Protein AF-A0A6V8LEI0-F1 (afdb_monomer)

pLDDT: mean 92.45, std 4.69, range [68.31, 96.31]

Radius of gyration: 11.97 Å; Cα contacts (8 Å, |Δi|>4): 61; chains: 1; bounding box: 26×24×30 Å

InterPro domains:
  IPR013785 Aldolase-type TIM barrel [G3DSA:3.20.20.70] (1-61)
  IPR035990 Triosephosphate isomerase superfamily [SSF51351] (2-59)

Structure (mmCIF, N/CA/C/O backbone):
data_AF-A0A6V8LEI0-F1
#
_entry.id   AF-A0A6V8LEI0-F1
#
loop_
_atom_site.group_PDB
_atom_site.id
_atom_site.type_symbol
_atom_site.label_atom_id
_atom_site.label_alt_id
_atom_site.label_comp_id
_atom_site.label_asym_id
_atom_site.label_entity_id
_atom_site.label_seq_id
_atom_site.pdbx_PDB_ins_code
_atom_site.Cartn_x
_atom_site.Cartn_y
_atom_site.Cartn_z
_atom_site.occupancy
_atom_site.B_iso_or_equiv
_atom_site.auth_seq_id
_atom_site.auth_comp_id
_atom_site.auth_asym_id
_atom_site.auth_atom_id
_atom_site.pdbx_PDB_model_num
ATOM 1 N N . MET A 1 1 ? -5.268 -13.606 -1.299 1.00 68.31 1 MET A N 1
ATOM 2 C CA . MET A 1 1 ? -5.726 -12.220 -1.066 1.00 68.31 1 MET A CA 1
ATOM 3 C C . MET A 1 1 ? -6.640 -12.164 0.138 1.00 68.31 1 MET A C 1
ATOM 5 O O . MET A 1 1 ? -6.335 -11.417 1.054 1.00 68.31 1 MET A O 1
ATOM 9 N N . ASP A 1 2 ? -7.631 -13.051 0.203 1.00 82.44 2 ASP A N 1
ATOM 10 C CA . ASP A 1 2 ? -8.590 -13.157 1.313 1.00 82.44 2 ASP A CA 1
ATOM 11 C C . ASP A 1 2 ? -7.928 -13.245 2.693 1.00 82.44 2 ASP A C 1
ATOM 13 O O . ASP A 1 2 ? -8.351 -12.575 3.626 1.00 82.44 2 ASP A O 1
ATOM 17 N N . HIS A 1 3 ? -6.826 -13.995 2.813 1.00 93.25 3 HIS A N 1
ATOM 18 C CA . HIS A 1 3 ? -6.082 -14.074 4.071 1.00 93.25 3 HIS A CA 1
ATOM 19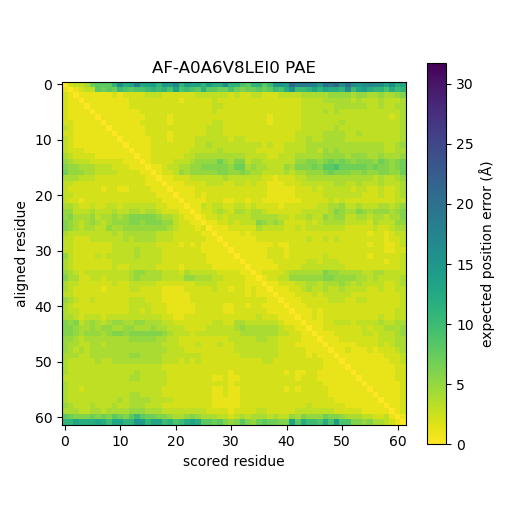 C C . HIS A 1 3 ? -5.460 -12.733 4.499 1.00 93.25 3 HIS A C 1
ATOM 21 O O . HIS A 1 3 ? -5.532 -12.383 5.671 1.00 93.25 3 HIS A O 1
ATOM 27 N N . ILE A 1 4 ? -4.866 -11.976 3.567 1.00 93.50 4 ILE A N 1
ATOM 28 C CA . ILE A 1 4 ? -4.223 -10.689 3.882 1.00 93.50 4 ILE A CA 1
ATOM 29 C C . ILE A 1 4 ? -5.289 -9.693 4.337 1.00 93.50 4 ILE A C 1
ATOM 31 O O . ILE A 1 4 ? -5.139 -9.096 5.397 1.00 93.50 4 ILE A O 1
ATOM 35 N N . ALA A 1 5 ? -6.382 -9.575 3.578 1.00 91.69 5 ALA A N 1
ATOM 36 C CA . ALA A 1 5 ? -7.480 -8.676 3.917 1.00 91.69 5 ALA A CA 1
ATOM 37 C C . ALA A 1 5 ? -8.102 -9.021 5.277 1.00 91.69 5 ALA A C 1
ATOM 39 O O . ALA A 1 5 ? -8.201 -8.152 6.136 1.00 91.69 5 ALA A O 1
ATOM 40 N N . ALA A 1 6 ? -8.397 -10.302 5.524 1.00 94.94 6 ALA A N 1
ATOM 41 C CA . ALA A 1 6 ? -8.960 -10.747 6.797 1.00 94.94 6 ALA A CA 1
ATOM 42 C C . ALA A 1 6 ? -8.057 -10.418 7.999 1.00 94.94 6 ALA A C 1
ATOM 44 O O . ALA A 1 6 ? -8.544 -10.015 9.056 1.00 94.94 6 ALA A O 1
ATOM 45 N N . VAL A 1 7 ? -6.736 -10.572 7.850 1.00 95.62 7 VAL A N 1
ATOM 46 C CA . VAL A 1 7 ? -5.779 -10.210 8.905 1.00 95.62 7 VAL A CA 1
ATOM 47 C C . VAL A 1 7 ? -5.734 -8.696 9.105 1.00 95.62 7 VAL A C 1
ATOM 49 O O . VAL A 1 7 ? -5.770 -8.242 10.247 1.00 95.62 7 VAL A O 1
ATOM 52 N N . CYS A 1 8 ? -5.680 -7.906 8.032 1.00 94.00 8 CYS A N 1
ATOM 53 C CA . CYS A 1 8 ? -5.637 -6.447 8.126 1.00 94.00 8 CYS A CA 1
ATOM 54 C C . CYS A 1 8 ? -6.911 -5.863 8.750 1.00 94.00 8 CYS A C 1
ATOM 56 O O . CYS A 1 8 ? -6.813 -4.993 9.615 1.00 94.00 8 CYS A O 1
ATOM 58 N N . ASP A 1 9 ? -8.084 -6.397 8.411 1.00 92.69 9 ASP A N 1
ATOM 59 C CA . ASP A 1 9 ? -9.353 -5.998 9.026 1.00 92.69 9 ASP A CA 1
ATOM 60 C C . ASP A 1 9 ? -9.375 -6.317 10.528 1.00 92.69 9 ASP A C 1
ATOM 62 O O . ASP A 1 9 ? -9.747 -5.475 11.351 1.00 92.69 9 ASP A O 1
ATOM 66 N N . ALA A 1 10 ? -8.896 -7.503 10.917 1.00 95.00 10 ALA A N 1
ATOM 67 C CA . ALA A 1 10 ? -8.777 -7.875 12.324 1.00 95.00 10 ALA A CA 1
ATOM 68 C C . ALA A 1 10 ? -7.770 -6.993 13.088 1.00 95.00 10 ALA A C 1
ATOM 70 O O . ALA A 1 10 ? -8.001 -6.668 14.256 1.00 95.00 10 ALA A O 1
ATOM 71 N N . LEU A 1 11 ? -6.667 -6.591 12.444 1.00 95.00 11 LEU A N 1
ATOM 72 C CA . LEU A 1 11 ? -5.678 -5.681 13.024 1.00 95.00 11 LEU A CA 1
ATOM 73 C C . LEU A 1 11 ? -6.269 -4.289 13.244 1.00 95.00 11 LEU A C 1
ATOM 75 O O . LEU A 1 11 ? -6.161 -3.775 14.354 1.00 95.00 11 LEU A O 1
ATOM 79 N N . ARG A 1 12 ? -6.964 -3.716 12.255 1.00 93.12 12 ARG A N 1
ATOM 80 C CA . ARG A 1 12 ? -7.623 -2.403 12.388 1.00 93.12 12 ARG A CA 1
ATOM 81 C C . ARG A 1 12 ? -8.621 -2.364 13.542 1.00 93.12 12 ARG A C 1
ATOM 83 O O . ARG A 1 12 ? -8.683 -1.380 14.269 1.00 93.12 12 ARG A O 1
ATOM 90 N 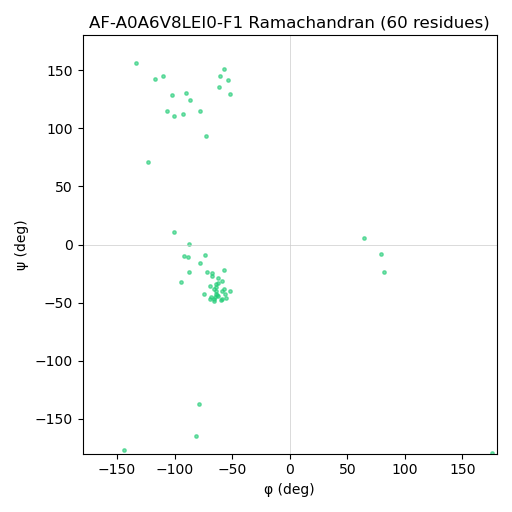N . ALA A 1 13 ? -9.354 -3.456 13.762 1.00 93.69 13 ALA A N 1
ATOM 91 C CA . ALA A 1 13 ? -10.257 -3.568 14.906 1.00 93.69 13 ALA A CA 1
ATOM 92 C C . ALA A 1 13 ? -9.525 -3.635 16.263 1.00 93.69 13 ALA A C 1
ATOM 94 O O . ALA A 1 13 ? -10.115 -3.325 17.297 1.00 93.69 13 ALA A O 1
ATOM 95 N N . ARG A 1 14 ? -8.260 -4.078 16.291 1.00 96.19 14 ARG A N 1
ATOM 96 C CA . ARG A 1 14 ? -7.472 -4.268 17.520 1.00 96.19 14 ARG A CA 1
ATOM 97 C C . ARG A 1 14 ? -6.600 -3.069 17.878 1.00 96.19 14 ARG A C 1
ATOM 99 O O . ARG A 1 14 ? -6.361 -2.841 19.061 1.00 96.19 14 ARG A O 1
ATOM 106 N N . VAL A 1 15 ? -6.111 -2.353 16.873 1.00 93.88 15 VAL A N 1
ATOM 107 C CA . VAL A 1 15 ? -5.271 -1.160 17.016 1.00 93.88 15 VAL A CA 1
ATOM 108 C C . VAL A 1 15 ? -5.932 0.016 16.292 1.00 93.88 15 VAL A C 1
ATOM 110 O O . VAL A 1 15 ? -5.470 0.423 15.226 1.00 93.88 15 VAL A O 1
ATOM 113 N N . PRO A 1 16 ? -7.045 0.543 16.839 1.00 90.00 16 PRO A N 1
ATOM 114 C CA . PRO A 1 16 ? -7.720 1.685 16.237 1.00 90.00 16 PRO A CA 1
ATOM 115 C C . PRO A 1 16 ? -6.758 2.875 16.109 1.00 90.00 16 PRO A C 1
ATOM 117 O O . PRO A 1 16 ? -5.803 3.006 16.878 1.00 90.00 16 PRO A O 1
ATOM 120 N N . ASP A 1 17 ? -6.996 3.711 15.099 1.00 92.94 17 ASP A N 1
ATOM 121 C CA . ASP A 1 17 ? -6.220 4.920 14.778 1.00 92.94 17 ASP A CA 1
ATOM 122 C C . ASP A 1 17 ? -4.756 4.690 14.352 1.00 92.94 17 ASP A C 1
ATOM 124 O O . ASP A 1 17 ? -4.013 5.645 14.125 1.00 92.94 17 ASP A O 1
ATOM 128 N N . SER A 1 18 ? -4.331 3.433 14.188 1.00 95.38 18 SER A N 1
ATOM 129 C CA . SER A 1 18 ? -3.006 3.082 13.665 1.00 95.38 18 SER A CA 1
ATOM 130 C C . SER A 1 18 ? -3.090 2.642 12.197 1.00 95.38 18 SER A C 1
ATOM 132 O O . SER A 1 18 ? -3.869 1.737 11.892 1.00 95.38 18 SER A O 1
ATOM 134 N N . PRO A 1 19 ? -2.275 3.208 11.283 1.00 94.94 19 PRO A N 1
ATOM 135 C CA . PRO A 1 19 ? -2.201 2.728 9.905 1.00 94.94 19 PRO A CA 1
ATOM 136 C C . PRO A 1 19 ? -1.724 1.272 9.836 1.00 94.94 19 PRO A C 1
ATOM 138 O O . PRO A 1 19 ? -0.738 0.898 10.476 1.00 94.94 19 PRO A O 1
ATOM 141 N N . VAL A 1 20 ? -2.385 0.456 9.018 1.00 95.44 20 VAL A N 1
ATOM 142 C CA . VAL A 1 20 ? -2.025 -0.942 8.764 1.00 95.44 20 VAL A CA 1
ATOM 143 C C . VAL A 1 20 ? -1.411 -1.063 7.374 1.00 95.44 20 VAL A C 1
ATOM 145 O O . VAL A 1 20 ? -2.077 -0.871 6.357 1.00 95.44 20 VAL A O 1
ATOM 148 N N . VAL A 1 21 ? -0.131 -1.435 7.324 1.00 94.56 21 VAL A N 1
ATOM 149 C CA . VAL A 1 21 ? 0.611 -1.645 6.072 1.00 94.56 21 VAL A CA 1
ATOM 150 C C . VAL A 1 21 ? 0.917 -3.123 5.840 1.00 94.56 21 VAL A C 1
ATOM 152 O O . VAL A 1 21 ? 1.192 -3.870 6.781 1.00 94.56 21 VAL A O 1
ATOM 155 N N . TYR A 1 22 ? 0.911 -3.562 4.580 1.00 95.06 22 TYR A N 1
ATOM 156 C CA . TYR A 1 22 ? 1.355 -4.914 4.233 1.00 95.06 22 TYR A CA 1
ATOM 157 C C . TYR A 1 22 ? 2.887 -4.993 4.214 1.00 95.06 22 TYR A C 1
ATOM 159 O O . TYR A 1 22 ? 3.537 -4.375 3.374 1.00 95.06 22 TYR A O 1
ATOM 167 N N . GLY A 1 23 ? 3.452 -5.781 5.134 1.00 93.44 23 GLY A N 1
ATOM 168 C CA . GLY A 1 23 ? 4.900 -5.950 5.322 1.00 93.44 23 GLY A CA 1
ATOM 169 C C . GLY A 1 23 ? 5.574 -7.036 4.472 1.00 93.44 23 GLY A C 1
ATOM 170 O O . GLY A 1 23 ? 6.761 -7.296 4.653 1.00 93.44 23 GLY A O 1
ATOM 171 N N . GLY A 1 24 ? 4.827 -7.739 3.617 1.00 91.06 24 GLY A N 1
ATOM 172 C CA . GLY A 1 24 ? 5.358 -8.853 2.828 1.00 91.06 24 GLY A CA 1
ATOM 173 C C . GLY A 1 24 ? 6.096 -8.418 1.560 1.00 91.06 24 GLY A C 1
ATOM 174 O O . GLY A 1 24 ? 6.455 -7.259 1.374 1.00 91.06 24 GLY A O 1
ATOM 175 N N . SER A 1 25 ? 6.323 -9.368 0.649 1.00 89.62 25 SER A N 1
ATOM 176 C CA . SER A 1 25 ? 6.920 -9.065 -0.658 1.00 89.62 25 SER A CA 1
ATOM 177 C C . SER A 1 25 ? 5.911 -8.340 -1.546 1.00 89.62 25 SER A C 1
ATOM 179 O O . SER A 1 25 ? 5.093 -8.967 -2.215 1.00 89.62 25 SER A O 1
ATOM 181 N N . ALA A 1 26 ? 5.966 -7.012 -1.513 1.00 90.94 26 ALA A N 1
ATOM 182 C CA . ALA A 1 26 ? 5.148 -6.130 -2.325 1.00 90.94 26 ALA A CA 1
ATOM 183 C C . ALA A 1 26 ? 5.826 -5.793 -3.655 1.00 90.94 26 ALA A C 1
ATOM 185 O O . ALA A 1 26 ? 6.982 -5.378 -3.673 1.00 90.94 26 ALA A O 1
ATOM 186 N N . GLY A 1 27 ? 5.084 -5.948 -4.749 1.00 90.25 27 GLY A N 1
ATOM 187 C CA . GLY A 1 27 ? 5.486 -5.536 -6.090 1.00 90.25 27 GLY A CA 1
ATOM 188 C C . GLY A 1 27 ? 4.283 -5.023 -6.887 1.00 90.25 27 GLY A C 1
ATOM 189 O O . GLY A 1 27 ? 3.174 -4.977 -6.337 1.00 90.25 27 GLY A O 1
ATOM 190 N N . PRO A 1 28 ? 4.485 -4.676 -8.168 1.00 93.75 28 PRO A N 1
ATOM 191 C CA . PRO A 1 28 ? 3.441 -4.102 -9.010 1.00 93.75 28 PRO A CA 1
ATOM 192 C C . PRO A 1 28 ? 2.150 -4.938 -9.062 1.00 93.75 28 PRO A C 1
ATOM 194 O O . PRO A 1 28 ? 2.148 -6.176 -9.066 1.00 93.75 28 PRO A O 1
ATOM 197 N N . GLY A 1 29 ? 1.025 -4.240 -9.082 1.00 93.69 29 GLY A N 1
ATOM 198 C CA . GLY A 1 29 ? -0.348 -4.725 -9.018 1.00 93.69 29 GLY A CA 1
ATOM 199 C C . GLY A 1 29 ? -0.839 -5.096 -7.617 1.00 93.69 29 GLY A C 1
ATOM 200 O O . GLY A 1 29 ? -2.015 -5.439 -7.466 1.00 93.69 29 GLY A O 1
ATOM 201 N N . LEU A 1 30 ? 0.016 -5.116 -6.588 1.00 93.88 30 LEU A N 1
ATOM 202 C CA . LEU A 1 30 ? -0.411 -5.552 -5.257 1.00 93.88 30 LEU A CA 1
ATOM 203 C C . LEU A 1 30 ? -1.282 -4.509 -4.552 1.00 93.88 30 LEU A C 1
ATOM 205 O O . LEU A 1 30 ? -2.286 -4.897 -3.952 1.00 93.88 30 LEU A O 1
ATOM 209 N N . LEU A 1 31 ? -0.930 -3.221 -4.626 1.00 93.94 31 LEU A N 1
ATOM 210 C CA . LEU A 1 31 ? -1.685 -2.168 -3.942 1.00 93.94 31 LEU A CA 1
ATOM 211 C C . LEU A 1 31 ? -3.112 -2.110 -4.484 1.00 93.94 31 LEU A C 1
ATOM 213 O O . LEU A 1 31 ? -4.069 -2.111 -3.715 1.00 93.94 31 LEU A O 1
ATOM 217 N N . THR A 1 32 ? -3.251 -2.173 -5.807 1.00 94.50 32 THR A N 1
ATOM 218 C CA . THR A 1 32 ? -4.539 -2.226 -6.503 1.00 94.50 32 THR A CA 1
ATOM 219 C C . THR A 1 32 ? -5.398 -3.389 -6.016 1.00 94.50 32 THR A C 1
ATOM 221 O O . THR A 1 32 ? -6.578 -3.209 -5.720 1.00 94.50 32 THR A O 1
ATOM 224 N N . ARG A 1 33 ? -4.814 -4.587 -5.880 1.00 93.06 33 ARG A N 1
ATOM 225 C CA . ARG A 1 33 ? -5.545 -5.777 -5.414 1.00 93.06 33 ARG A CA 1
ATOM 226 C C . ARG A 1 33 ? -5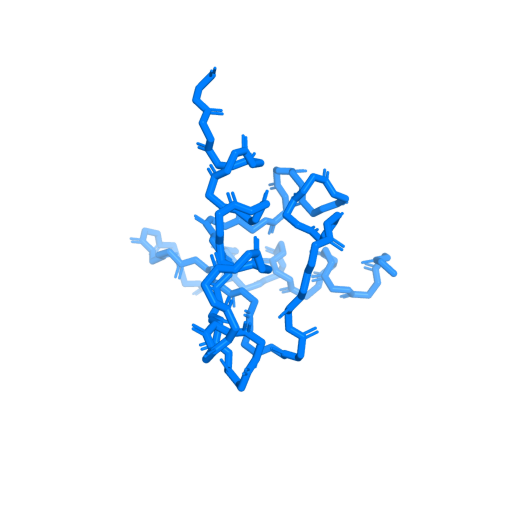.901 -5.734 -3.925 1.00 93.06 33 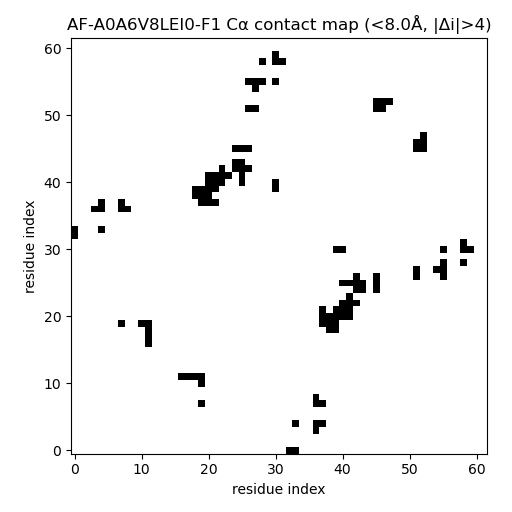ARG A C 1
ATOM 228 O O . ARG A 1 33 ? -6.816 -6.444 -3.522 1.00 93.06 33 ARG A O 1
ATOM 235 N N . LEU A 1 34 ? -5.176 -4.960 -3.116 1.00 92.81 34 LEU A N 1
ATOM 236 C CA . LEU A 1 34 ? -5.430 -4.785 -1.682 1.00 92.81 34 LEU A CA 1
ATOM 237 C C . LEU A 1 34 ? -6.173 -3.477 -1.362 1.00 92.81 34 LEU A C 1
ATOM 239 O O . LEU A 1 34 ? -6.278 -3.118 -0.187 1.00 92.81 34 LEU A O 1
ATOM 243 N N . ARG A 1 35 ? -6.692 -2.756 -2.369 1.00 90.75 35 ARG A N 1
ATOM 244 C CA . ARG A 1 35 ? -7.418 -1.494 -2.162 1.00 90.75 35 ARG A CA 1
ATOM 245 C C . ARG A 1 35 ? -8.523 -1.665 -1.118 1.00 90.75 35 ARG A C 1
ATOM 247 O O . ARG A 1 35 ? -9.325 -2.590 -1.185 1.00 90.75 35 ARG A O 1
ATOM 254 N N . GLY A 1 36 ? -8.534 -0.765 -0.137 1.00 89.56 36 GLY A N 1
ATOM 255 C CA . GLY A 1 36 ? -9.470 -0.780 0.991 1.00 89.56 36 GLY A CA 1
ATOM 256 C C . GLY A 1 36 ? -9.078 -1.718 2.139 1.00 89.56 36 GLY A C 1
ATOM 257 O O . GLY A 1 36 ? -9.452 -1.453 3.276 1.00 89.56 36 GLY A O 1
ATOM 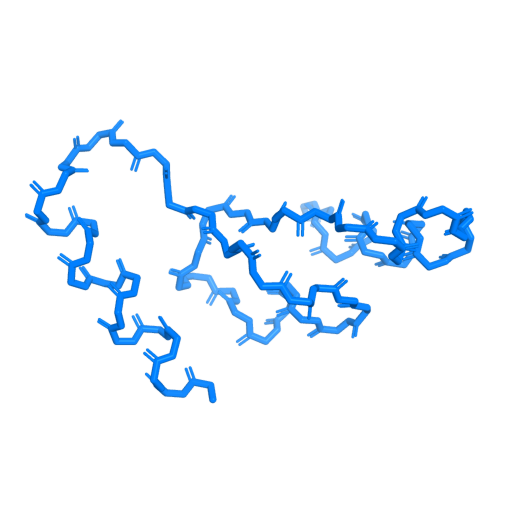258 N N . ALA A 1 37 ? -8.267 -2.751 1.898 1.00 91.81 37 ALA A N 1
ATOM 259 C CA . ALA A 1 37 ? -7.835 -3.696 2.931 1.00 91.81 37 ALA A CA 1
ATOM 260 C C . ALA A 1 37 ? -6.574 -3.243 3.688 1.00 91.81 37 ALA A C 1
ATOM 262 O O . ALA A 1 37 ? -6.356 -3.662 4.819 1.00 91.81 37 ALA A O 1
ATOM 263 N N . VAL A 1 38 ? -5.750 -2.383 3.085 1.00 94.38 38 VAL A N 1
ATOM 264 C CA . VAL A 1 38 ? -4.530 -1.831 3.699 1.00 94.38 38 VAL A CA 1
ATOM 265 C C . VAL A 1 38 ? -4.448 -0.327 3.491 1.00 94.38 38 VAL A C 1
ATOM 267 O O . VAL A 1 38 ? -5.018 0.200 2.537 1.00 94.38 38 VAL A O 1
ATOM 270 N N . ASP A 1 39 ? -3.710 0.344 4.368 1.00 93.81 39 ASP A N 1
ATOM 271 C CA . ASP A 1 39 ? -3.432 1.782 4.285 1.00 93.81 39 ASP A CA 1
ATOM 272 C C . ASP A 1 39 ? -2.133 2.064 3.508 1.00 93.81 39 ASP A C 1
ATOM 274 O O . ASP A 1 39 ? -1.835 3.204 3.164 1.00 93.81 39 ASP A O 1
ATOM 278 N N . GLY A 1 40 ? -1.355 1.020 3.201 1.00 93.69 40 GLY A N 1
ATOM 279 C CA . GLY A 1 40 ? -0.153 1.119 2.381 1.00 93.69 40 GLY A CA 1
ATOM 280 C C . GLY A 1 40 ? 0.621 -0.193 2.254 1.00 93.69 40 GLY A C 1
ATOM 281 O O . GLY A 1 40 ? 0.245 -1.233 2.804 1.00 93.69 40 GLY A O 1
ATOM 282 N N . LEU A 1 41 ? 1.736 -0.128 1.527 1.00 94.88 41 LEU A N 1
ATOM 283 C CA . LEU A 1 41 ? 2.679 -1.230 1.343 1.00 94.88 41 LEU A CA 1
ATOM 284 C C . LEU A 1 41 ? 4.038 -0.86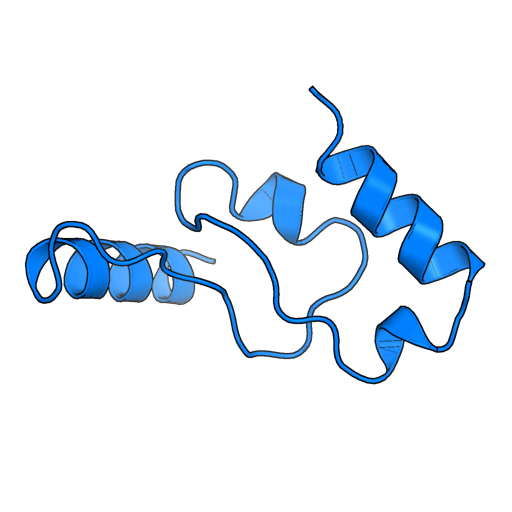5 1.937 1.00 94.88 41 LEU A C 1
ATOM 286 O O . LEU A 1 41 ? 4.511 0.259 1.789 1.00 94.88 41 LEU A O 1
ATOM 290 N N . PHE A 1 42 ? 4.701 -1.844 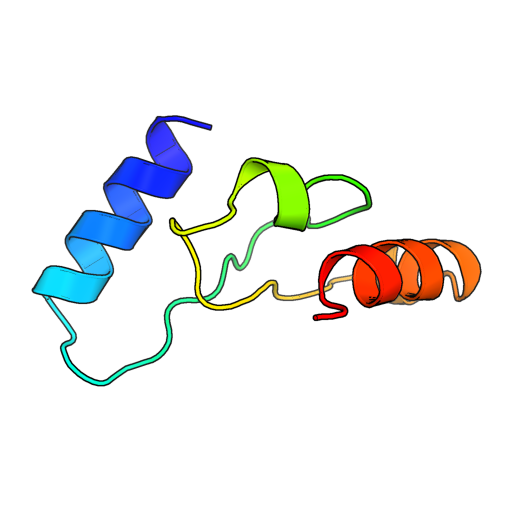2.541 1.00 94.12 42 PHE A N 1
ATOM 291 C CA . PHE A 1 42 ? 6.139 -1.784 2.753 1.00 94.12 42 PHE A CA 1
ATOM 292 C C . PHE A 1 42 ? 6.845 -2.339 1.513 1.00 94.12 42 PHE A C 1
ATOM 294 O O . PHE A 1 42 ? 6.587 -3.472 1.106 1.00 94.12 42 PHE A O 1
ATOM 301 N N . LEU A 1 43 ? 7.747 -1.562 0.912 1.00 93.38 43 LEU A N 1
ATOM 302 C CA . LEU A 1 43 ? 8.481 -1.986 -0.277 1.00 93.38 43 LEU A CA 1
ATOM 303 C C . LEU A 1 43 ? 9.887 -2.446 0.109 1.00 93.38 43 LEU A C 1
ATOM 305 O O . LEU A 1 43 ? 10.733 -1.652 0.509 1.00 93.38 43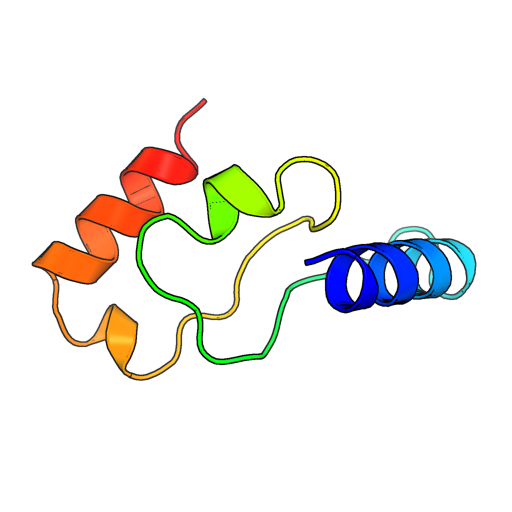 LEU A O 1
ATOM 309 N N . GLY A 1 44 ? 10.124 -3.753 -0.009 1.00 91.69 44 GLY A N 1
ATOM 310 C CA . GLY A 1 44 ? 11.453 -4.343 0.148 1.00 91.69 44 GLY A CA 1
ATOM 311 C C . GLY A 1 44 ? 12.312 -4.160 -1.109 1.00 91.69 44 GLY A C 1
ATOM 312 O O . GLY A 1 44 ? 12.285 -3.125 -1.766 1.00 91.69 44 GLY A O 1
ATOM 313 N N . ARG A 1 45 ? 13.039 -5.211 -1.509 1.00 91.94 45 ARG A N 1
ATOM 314 C CA . ARG A 1 45 ? 13.964 -5.171 -2.664 1.00 91.94 45 ARG A CA 1
ATOM 315 C C . ARG A 1 45 ? 13.323 -4.755 -3.995 1.00 91.94 45 ARG A C 1
ATOM 317 O O . ARG A 1 45 ? 14.048 -4.308 -4.872 1.00 91.94 45 ARG A O 1
ATOM 324 N N . PHE A 1 46 ? 12.004 -4.883 -4.154 1.00 85.75 46 PHE A N 1
ATOM 325 C CA . PHE A 1 46 ? 11.306 -4.413 -5.356 1.00 85.75 46 PHE A CA 1
ATOM 326 C C . PHE A 1 46 ? 11.421 -2.898 -5.558 1.00 85.75 46 PHE A C 1
ATOM 328 O O . PHE A 1 46 ? 11.471 -2.458 -6.696 1.00 85.75 46 PHE A O 1
ATOM 335 N N . ALA A 1 47 ? 11.567 -2.110 -4.488 1.00 91.12 47 ALA A N 1
ATOM 336 C CA . ALA A 1 47 ? 11.814 -0.672 -4.609 1.00 91.12 47 ALA A CA 1
ATOM 337 C C . ALA A 1 47 ? 13.239 -0.322 -5.075 1.00 91.12 47 ALA A C 1
ATOM 339 O O . ALA A 1 47 ? 13.517 0.843 -5.340 1.00 91.12 47 ALA A O 1
ATOM 340 N N . HIS A 1 48 ? 14.160 -1.291 -5.157 1.00 94.50 48 HIS A N 1
ATOM 341 C CA . HIS A 1 48 ? 15.512 -1.039 -5.672 1.00 94.50 48 HIS A CA 1
ATOM 342 C C . HIS A 1 48 ? 15.550 -0.946 -7.201 1.00 94.50 48 HIS A C 1
ATOM 344 O O . HIS A 1 48 ? 16.545 -0.477 -7.748 1.00 94.50 48 HIS A O 1
ATOM 350 N N . ASP A 1 49 ? 14.496 -1.401 -7.880 1.00 95.50 49 ASP A N 1
ATOM 351 C CA . ASP A 1 49 ? 14.282 -1.150 -9.298 1.00 95.50 49 ASP A CA 1
ATOM 352 C C . ASP A 1 49 ? 13.409 0.111 -9.448 1.00 95.50 49 ASP A C 1
ATOM 354 O O . ASP A 1 49 ? 12.235 0.083 -9.067 1.00 95.50 49 ASP A O 1
ATOM 358 N N . PRO A 1 50 ? 13.948 1.225 -9.984 1.00 96.31 50 PRO A N 1
ATOM 359 C CA . PRO A 1 50 ? 13.189 2.460 -10.152 1.00 96.31 50 PRO A CA 1
ATOM 360 C C . PRO A 1 50 ? 11.943 2.308 -11.029 1.00 96.31 50 PRO A C 1
ATOM 362 O O . PRO A 1 50 ? 10.966 3.014 -10.794 1.00 96.31 50 PRO A O 1
ATOM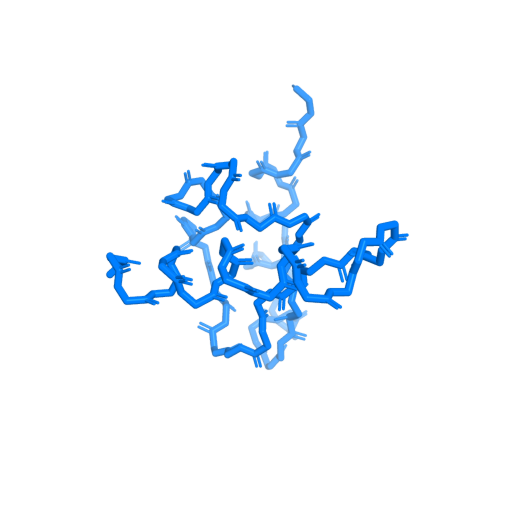 365 N N . ALA A 1 51 ? 11.957 1.403 -12.015 1.00 95.50 51 ALA A N 1
ATOM 366 C CA . ALA A 1 51 ? 10.792 1.165 -12.863 1.00 95.50 51 ALA A CA 1
ATOM 367 C C . ALA A 1 51 ? 9.671 0.493 -12.059 1.00 95.50 51 ALA A C 1
ATOM 369 O O . ALA A 1 51 ? 8.545 0.979 -12.042 1.00 95.50 51 ALA A O 1
ATOM 370 N N . ALA A 1 52 ? 10.005 -0.549 -11.293 1.00 92.31 52 ALA A N 1
ATOM 371 C CA . ALA A 1 52 ? 9.044 -1.210 -10.414 1.00 92.31 52 ALA A CA 1
ATOM 372 C C . ALA A 1 52 ? 8.529 -0.280 -9.301 1.00 92.31 52 ALA A C 1
ATOM 374 O O . ALA A 1 52 ? 7.369 -0.376 -8.902 1.00 92.31 52 ALA A O 1
ATOM 375 N N . LEU A 1 53 ? 9.374 0.624 -8.792 1.00 94.81 53 LEU A N 1
ATOM 376 C CA . LEU A 1 53 ? 8.946 1.642 -7.835 1.00 94.81 53 LEU A CA 1
ATOM 377 C C . LEU A 1 53 ? 7.943 2.617 -8.465 1.00 94.81 53 LEU A C 1
ATOM 379 O O . LEU A 1 53 ? 6.932 2.911 -7.834 1.00 94.81 53 LEU A O 1
ATOM 383 N N . ALA A 1 54 ? 8.207 3.099 -9.683 1.00 96.06 54 ALA A N 1
ATOM 384 C CA . ALA A 1 54 ? 7.294 3.984 -10.404 1.00 96.06 54 ALA A CA 1
ATOM 385 C C . ALA A 1 54 ? 5.924 3.324 -10.619 1.00 96.06 54 ALA A C 1
ATOM 387 O O . ALA A 1 54 ? 4.914 3.921 -10.257 1.00 96.06 54 ALA A O 1
ATOM 388 N N . ASP A 1 55 ? 5.895 2.065 -11.067 1.00 95.44 55 ASP A N 1
ATOM 389 C CA . ASP A 1 55 ? 4.648 1.311 -11.251 1.00 95.44 55 ASP A CA 1
ATOM 390 C C . ASP A 1 55 ? 3.819 1.237 -9.956 1.00 95.44 55 ASP A C 1
ATOM 392 O O . ASP A 1 55 ? 2.604 1.424 -9.965 1.00 95.44 55 ASP A O 1
ATOM 396 N N . VAL A 1 56 ? 4.470 0.990 -8.813 1.00 93.81 56 VAL A N 1
ATOM 397 C CA . VAL A 1 56 ? 3.786 0.932 -7.511 1.00 93.81 56 VAL A CA 1
ATOM 398 C C . VAL A 1 56 ? 3.294 2.313 -7.063 1.00 93.81 56 VAL A C 1
ATOM 400 O O . VAL A 1 56 ? 2.234 2.412 -6.443 1.00 93.81 56 VAL A O 1
ATOM 403 N N . LEU A 1 57 ? 4.045 3.380 -7.349 1.00 94.50 57 LEU A N 1
ATOM 404 C CA . LEU A 1 57 ? 3.624 4.752 -7.048 1.00 94.50 57 LEU A CA 1
ATOM 405 C C . LEU A 1 57 ? 2.404 5.160 -7.882 1.00 94.50 57 LEU A C 1
ATOM 407 O O . LEU A 1 57 ? 1.495 5.785 -7.335 1.00 94.50 57 LEU A O 1
ATOM 411 N N . ASP A 1 58 ? 2.338 4.749 -9.148 1.00 95.75 58 ASP A N 1
ATOM 412 C CA . ASP A 1 58 ? 1.180 4.989 -10.014 1.00 95.75 58 ASP A CA 1
ATOM 413 C C . ASP A 1 58 ? -0.090 4.314 -9.469 1.00 95.75 58 ASP A C 1
ATOM 415 O O . ASP A 1 58 ? -1.183 4.870 -9.563 1.00 95.75 58 ASP A O 1
ATOM 419 N N . GLU A 1 59 ? 0.024 3.158 -8.809 1.00 94.81 59 GLU A N 1
ATOM 420 C CA . GLU A 1 59 ? -1.123 2.523 -8.141 1.00 94.81 59 GLU A CA 1
ATOM 421 C C . GLU A 1 59 ? -1.643 3.302 -6.924 1.00 94.81 59 GLU A C 1
ATOM 423 O O . GLU A 1 59 ? -2.817 3.153 -6.555 1.00 94.81 59 GLU A O 1
ATOM 428 N N . ALA A 1 60 ? -0.768 4.077 -6.274 1.00 91.69 60 ALA A N 1
ATOM 429 C CA . ALA A 1 60 ? -1.069 4.889 -5.096 1.00 91.69 60 ALA A CA 1
ATOM 430 C C . ALA A 1 60 ? -1.566 6.296 -5.454 1.00 91.69 60 ALA A C 1
ATOM 432 O O . ALA A 1 60 ? -2.041 7.015 -4.571 1.00 91.69 60 ALA A O 1
ATOM 433 N N . ALA A 1 61 ? -1.453 6.687 -6.724 1.00 88.56 61 ALA A N 1
ATOM 434 C CA . ALA A 1 61 ? -1.969 7.953 -7.207 1.00 88.56 61 ALA A CA 1
ATOM 435 C C . ALA A 1 61 ? -3.503 8.043 -6.997 1.00 88.56 61 ALA A C 1
ATOM 437 O O . ALA A 1 61 ? -4.198 7.016 -7.058 1.00 88.56 61 ALA A O 1
ATOM 438 N N . PRO A 1 62 ? -4.023 9.249 -6.692 1.00 73.00 62 PRO A N 1
ATOM 439 C CA . PRO A 1 62 ? -5.450 9.490 -6.479 1.00 73.00 62 PRO A CA 1
ATOM 440 C C . PRO A 1 62 ? -6.307 9.243 -7.726 1.00 73.00 62 PRO A C 1
ATOM 442 O O . PRO A 1 62 ? -5.825 9.503 -8.852 1.00 73.00 62 PRO A O 1
#

Secondary structure (DSSP, 8-state):
-HHHHHHHHHHHHHSTTS--EE-S---TTHHHHTTTT-SEE---GGGGSHHHHHHHHHHH--

Solvent-accessible surface area (backbone atoms only — not comparable to full-atom values): 3755 Å² total; per-residue (Å²): 107,71,66,57,37,55,50,38,53,54,44,45,75,73,42,69,99,52,87,49,58,47,78,57,96,44,54,69,71,45,62,62,76,38,64,87,43,46,76,45,73,39,66,53,78,47,52,74,40,67,67,50,35,49,53,44,49,61,60,69,53,134

Mean predicted aligned error: 2.95 Å

Sequence (62 aa):
MDHIAAVCDALRARVPDSPVVYGGSAGPGLLTRLRGAVDGLFLGRFAHDPAALADVLDEAAP

Organism: NCBI:txid1076125

Nearest PDB structures (foldseek):
  1psw-assembly1_A  TM=5.816E-01  e=4.466E+00  Escherichia coli
  9bcx-assembly1_B  TM=3.676E-01  e=9.682E+00  Saccharomyces cerevisiae

Foldseek 3Di:
DVVLLVVLVVVCVVDPPDFFEAADADWAPPCVVCVPSGPYYDHDCLVVPVVRVVRRVVSVDD